Protein AF-A0A7X8LR45-F1 (afdb_monomer)

Secondary structure (DSSP, 8-state):
---------S---------------------EEEEETTEEEEHHHHHHHHHHHHHHHHHHHHHHHHHHHHHHHHTT----HHHHHHHH-

pLDDT: mean 77.92, std 22.49, range [34.16, 98.31]

Structure (mmCIF, N/CA/C/O backbone):
data_AF-A0A7X8LR45-F1
#
_entry.id   AF-A0A7X8LR45-F1
#
loop_
_atom_site.group_PDB
_atom_site.id
_atom_site.type_symbol
_atom_site.label_atom_id
_atom_site.label_alt_id
_atom_site.label_comp_id
_atom_site.label_asym_id
_atom_site.label_entity_id
_atom_site.label_seq_id
_atom_site.pdbx_PDB_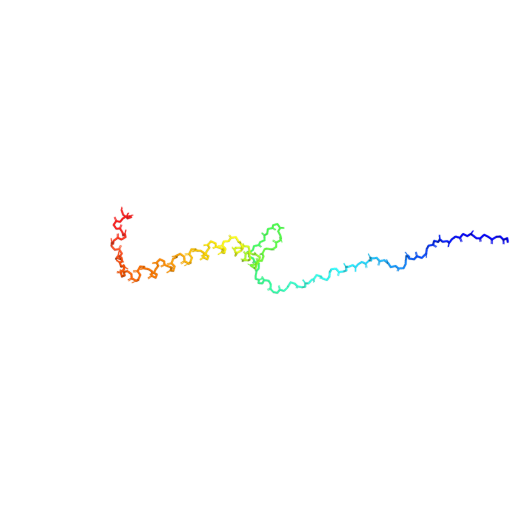ins_code
_atom_site.Cartn_x
_atom_site.Cartn_y
_atom_site.Cartn_z
_atom_site.occupancy
_atom_site.B_iso_or_equiv
_atom_site.auth_seq_id
_atom_site.auth_comp_id
_atom_site.auth_asym_id
_atom_site.auth_atom_id
_atom_site.pdbx_PDB_model_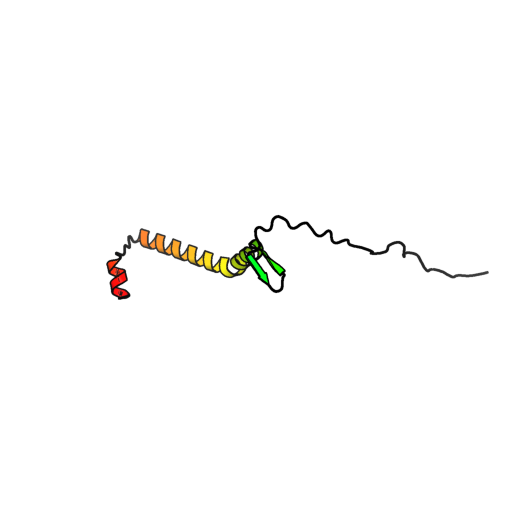num
ATOM 1 N N . MET A 1 1 ? 88.602 -0.911 -12.770 1.00 43.78 1 MET A N 1
ATOM 2 C CA . MET A 1 1 ? 88.277 -0.237 -14.048 1.00 43.78 1 MET A CA 1
ATOM 3 C C . MET A 1 1 ? 87.026 -0.884 -14.630 1.00 43.78 1 MET A C 1
ATOM 5 O O . MET A 1 1 ? 86.987 -2.105 -14.637 1.00 43.78 1 MET A O 1
ATOM 9 N N . LYS A 1 2 ? 86.086 -0.055 -15.125 1.00 43.25 2 LYS A N 1
ATOM 10 C CA . LYS A 1 2 ? 84.836 -0.367 -15.866 1.00 43.25 2 LYS A CA 1
ATOM 11 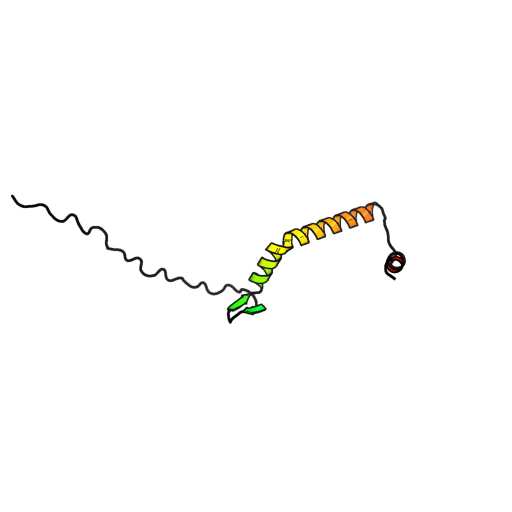C C . LYS A 1 2 ? 83.638 -0.881 -15.033 1.00 43.25 2 LYS A C 1
ATOM 13 O O . LYS A 1 2 ? 83.587 -2.044 -14.672 1.00 43.25 2 LYS A O 1
ATOM 18 N N . THR A 1 3 ? 82.795 0.045 -14.537 1.00 43.56 3 THR A N 1
ATOM 19 C CA . THR A 1 3 ? 81.489 0.525 -15.109 1.00 43.56 3 THR A CA 1
ATOM 20 C C . THR A 1 3 ? 80.329 -0.387 -14.692 1.00 43.56 3 THR A C 1
ATOM 22 O O . THR A 1 3 ? 80.236 -1.497 -15.189 1.00 43.56 3 THR A O 1
ATOM 25 N N . ILE A 1 4 ? 79.511 -0.061 -13.678 1.00 52.50 4 ILE A N 1
ATOM 26 C CA . ILE A 1 4 ? 78.395 0.918 -13.695 1.00 52.50 4 ILE A CA 1
ATOM 27 C C . ILE A 1 4 ? 77.650 0.888 -15.033 1.00 52.50 4 ILE A C 1
ATOM 29 O O . ILE A 1 4 ? 78.135 1.493 -15.980 1.00 52.50 4 ILE A O 1
ATOM 33 N N . PHE A 1 5 ? 76.505 0.201 -15.091 1.00 39.72 5 PHE A N 1
ATOM 34 C CA . PHE A 1 5 ? 75.218 0.683 -15.625 1.00 39.72 5 PHE A CA 1
ATOM 35 C C . PHE A 1 5 ? 74.187 -0.461 -15.628 1.00 39.72 5 PHE A C 1
ATOM 37 O O . PHE A 1 5 ? 74.553 -1.630 -15.684 1.00 39.72 5 PHE A O 1
ATOM 44 N N . CYS A 1 6 ? 72.907 -0.090 -15.605 1.00 34.47 6 CYS A N 1
ATOM 45 C CA . CYS A 1 6 ? 71.720 -0.948 -15.730 1.00 34.47 6 CYS A CA 1
ATOM 46 C C . CYS A 1 6 ? 71.187 -1.582 -14.434 1.00 34.47 6 CYS A C 1
ATOM 48 O O . CYS A 1 6 ? 70.823 -2.751 -14.372 1.00 34.47 6 CYS A O 1
ATOM 50 N N . ILE A 1 7 ? 70.988 -0.721 -13.432 1.00 44.19 7 ILE A N 1
ATOM 51 C CA . ILE A 1 7 ? 69.689 -0.661 -12.751 1.00 44.19 7 ILE A CA 1
ATOM 52 C C . ILE A 1 7 ? 68.657 -0.299 -13.833 1.00 44.19 7 ILE A C 1
ATOM 54 O O . ILE A 1 7 ? 68.577 0.864 -14.208 1.00 44.19 7 ILE A O 1
ATOM 58 N N . LEU A 1 8 ? 67.946 -1.275 -14.400 1.00 43.81 8 LEU A N 1
ATOM 59 C CA . LEU A 1 8 ? 66.623 -1.107 -15.018 1.00 43.81 8 LEU A CA 1
ATOM 60 C C . LEU A 1 8 ? 66.085 -2.480 -15.449 1.00 43.81 8 LEU A C 1
ATOM 62 O O . LEU A 1 8 ? 66.837 -3.293 -15.971 1.00 43.81 8 LEU A O 1
ATOM 66 N N . ALA A 1 9 ? 64.777 -2.678 -15.294 1.00 41.56 9 ALA A N 1
ATOM 67 C CA . ALA A 1 9 ? 63.997 -3.851 -15.709 1.00 41.56 9 ALA A CA 1
ATOM 68 C C . ALA A 1 9 ? 63.960 -5.043 -14.731 1.00 41.56 9 ALA A C 1
ATOM 70 O O . ALA A 1 9 ? 63.797 -6.192 -15.131 1.00 41.56 9 ALA A O 1
ATOM 71 N N . ALA A 1 10 ? 63.976 -4.763 -13.426 1.00 42.56 10 ALA A N 1
ATOM 72 C CA . ALA A 1 10 ? 63.101 -5.514 -12.532 1.00 42.56 10 ALA A CA 1
ATOM 73 C C . ALA A 1 10 ? 61.650 -5.063 -12.795 1.00 42.56 10 ALA A C 1
ATOM 75 O O . ALA A 1 10 ? 61.400 -3.867 -12.926 1.00 42.56 10 ALA A O 1
ATOM 76 N N . ALA A 1 1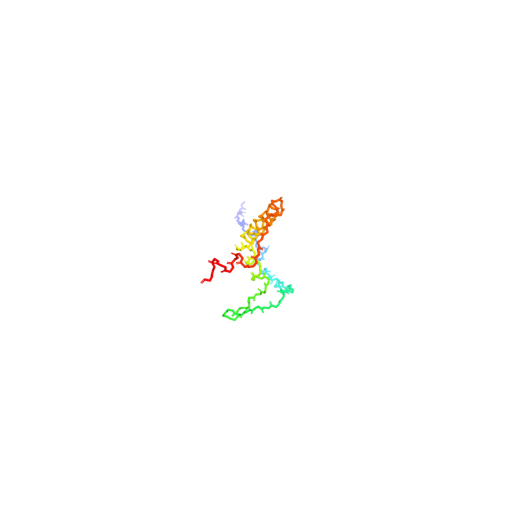1 ? 60.720 -6.017 -12.834 1.00 49.06 11 ALA A N 1
ATOM 77 C CA . ALA A 1 11 ? 59.269 -5.801 -12.795 1.00 49.06 11 ALA A CA 1
ATOM 78 C C . ALA A 1 11 ? 58.575 -5.294 -14.079 1.00 49.06 11 ALA A C 1
ATOM 80 O O . ALA A 1 11 ? 57.896 -4.275 -14.068 1.00 49.06 11 ALA A O 1
ATOM 81 N N . LEU A 1 12 ? 58.619 -6.087 -15.155 1.00 45.53 12 LEU A N 1
ATOM 82 C CA . LEU A 1 12 ? 57.528 -6.118 -16.149 1.00 45.53 12 LEU A CA 1
ATOM 83 C C . LEU A 1 12 ? 57.147 -7.560 -16.556 1.00 45.53 12 LEU A C 1
ATOM 85 O O . LEU A 1 12 ? 56.771 -7.836 -17.688 1.00 45.53 12 LEU A O 1
ATOM 89 N N . CYS A 1 13 ? 57.198 -8.494 -15.601 1.00 34.16 13 CYS A N 1
ATOM 90 C CA . CYS A 1 13 ? 56.459 -9.760 -15.663 1.00 34.16 13 CYS A CA 1
ATOM 91 C C . CYS A 1 13 ? 55.159 -9.596 -14.865 1.00 34.16 13 CYS A C 1
ATOM 93 O O . CYS A 1 13 ? 55.148 -9.930 -13.688 1.00 34.16 13 CYS A O 1
ATOM 95 N N . CYS A 1 14 ? 54.118 -9.003 -15.459 1.00 37.03 14 CYS A N 1
ATOM 96 C CA . CYS A 1 14 ? 52.700 -9.231 -15.122 1.00 37.03 14 CYS A CA 1
ATOM 97 C C . CYS A 1 14 ? 51.833 -8.220 -15.880 1.00 37.03 14 CYS A C 1
ATOM 99 O O . CYS A 1 14 ? 51.646 -7.082 -15.457 1.00 37.03 14 CYS A O 1
ATOM 101 N N . GLN A 1 15 ? 51.311 -8.645 -17.027 1.00 54.09 15 GLN A N 1
ATOM 102 C CA . GLN A 1 15 ? 50.226 -7.954 -17.715 1.00 54.09 15 GLN A CA 1
ATOM 103 C C . GLN A 1 15 ? 48.971 -7.947 -16.819 1.00 54.09 15 GLN A C 1
ATOM 105 O O . GLN A 1 15 ? 48.595 -9.015 -16.337 1.00 54.09 15 GLN A O 1
ATOM 110 N N . PRO A 1 16 ? 48.250 -6.824 -16.649 1.00 46.94 16 PRO A N 1
ATOM 111 C CA . PRO A 1 16 ? 46.870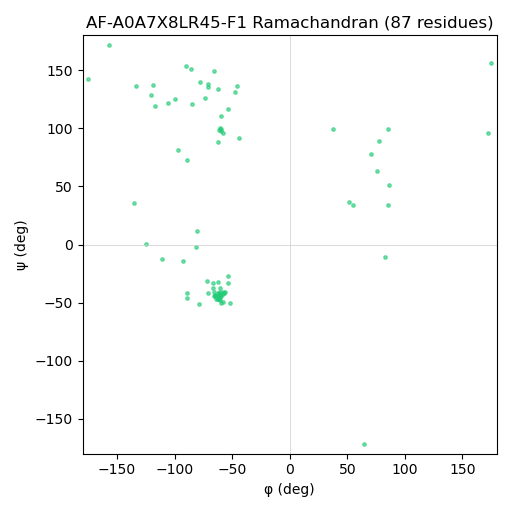 -6.855 -16.191 1.00 46.94 16 PRO A CA 1
ATOM 112 C C . PRO A 1 16 ? 45.981 -6.972 -17.435 1.00 46.94 16 PRO A C 1
ATOM 114 O O . PRO A 1 16 ? 45.378 -6.003 -17.887 1.00 46.94 16 PRO A O 1
ATOM 117 N N . SER A 1 17 ? 45.970 -8.150 -18.056 1.00 53.59 17 SER A N 1
ATOM 118 C CA . SER A 1 17 ? 45.087 -8.451 -19.183 1.00 53.59 17 SER A CA 1
ATOM 119 C C . SER A 1 17 ? 43.968 -9.360 -18.702 1.00 53.59 17 SER A C 1
ATOM 121 O O . SER A 1 17 ? 44.223 -10.471 -18.249 1.00 53.59 17 SER A O 1
ATOM 123 N N . ALA A 1 18 ? 42.741 -8.875 -18.880 1.00 44.22 18 ALA A N 1
ATOM 124 C CA . ALA A 1 18 ? 41.490 -9.611 -18.769 1.00 44.22 18 ALA A CA 1
ATOM 125 C C . ALA A 1 18 ? 41.081 -10.032 -17.347 1.00 44.22 18 ALA A C 1
ATOM 127 O O . ALA A 1 18 ? 41.070 -11.208 -16.991 1.00 44.22 18 ALA A O 1
ATOM 128 N N . PHE A 1 19 ? 40.544 -9.070 -16.587 1.00 40.78 19 PHE A N 1
ATOM 129 C CA . PHE A 1 19 ? 39.328 -9.373 -15.831 1.00 40.78 19 PHE A CA 1
ATOM 130 C C . PHE A 1 19 ? 38.245 -9.714 -16.860 1.00 40.78 19 PHE A C 1
ATOM 132 O O . PHE A 1 19 ? 37.543 -8.841 -17.365 1.00 40.78 19 PHE A O 1
ATOM 139 N N . ALA A 1 20 ? 38.164 -10.991 -17.230 1.00 43.94 20 ALA A N 1
ATOM 140 C CA . ALA A 1 20 ? 36.959 -11.538 -17.818 1.00 43.94 20 ALA A CA 1
ATOM 141 C C . ALA A 1 20 ? 35.868 -11.362 -16.760 1.00 43.94 20 ALA A C 1
ATOM 143 O O . ALA A 1 20 ? 35.823 -12.091 -15.769 1.00 43.94 20 ALA A O 1
ATOM 144 N N . ALA A 1 21 ? 35.048 -10.326 -16.936 1.00 44.78 21 ALA A N 1
ATOM 145 C CA . ALA A 1 21 ? 33.777 -10.210 -16.257 1.00 44.78 21 ALA A CA 1
ATOM 146 C C . ALA A 1 21 ? 32.984 -11.459 -16.643 1.00 44.78 21 ALA A C 1
ATOM 148 O O . ALA A 1 21 ? 32.429 -11.550 -17.735 1.00 44.78 21 ALA A O 1
ATOM 149 N N . ALA A 1 22 ? 33.032 -12.467 -15.774 1.00 44.53 22 ALA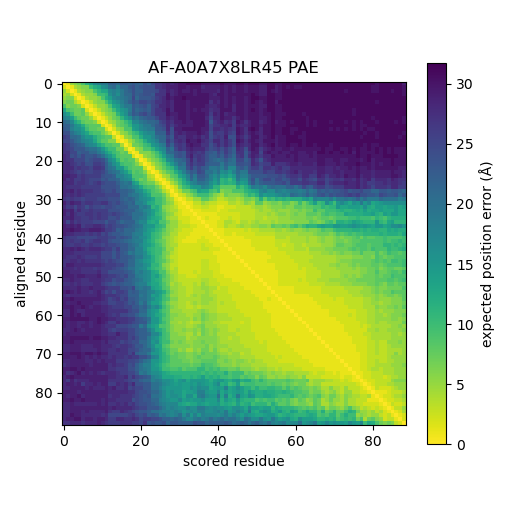 A N 1
ATOM 150 C CA . ALA A 1 22 ? 32.099 -13.566 -15.807 1.00 44.53 22 ALA A CA 1
ATOM 151 C C . ALA A 1 22 ? 30.726 -12.924 -15.622 1.00 44.53 22 ALA A C 1
ATOM 153 O O . ALA A 1 22 ? 30.363 -12.516 -14.518 1.00 44.53 22 ALA A O 1
ATOM 154 N N . GLU A 1 23 ? 30.026 -12.734 -16.736 1.00 48.66 23 GLU A N 1
ATOM 155 C CA . GLU A 1 23 ? 28.648 -12.290 -16.748 1.00 48.66 23 GLU A CA 1
ATOM 156 C C . GLU A 1 23 ? 27.863 -13.361 -16.004 1.00 48.66 23 GLU A C 1
ATOM 158 O O . GLU A 1 23 ? 27.623 -14.460 -16.508 1.00 48.66 23 GLU A O 1
ATOM 163 N N . ALA A 1 24 ? 27.600 -13.080 -14.728 1.00 52.34 24 ALA A N 1
ATOM 164 C CA . ALA A 1 24 ? 26.801 -13.934 -13.883 1.00 52.34 24 ALA A CA 1
ATOM 165 C C . ALA A 1 24 ? 25.482 -14.157 -14.619 1.00 52.34 24 ALA A C 1
ATOM 167 O O . ALA A 1 24 ? 24.753 -13.200 -14.895 1.00 52.34 24 ALA A O 1
ATOM 168 N N . ALA A 1 25 ? 25.211 -15.416 -14.975 1.00 56.62 25 ALA A N 1
ATOM 169 C CA . ALA A 1 25 ? 23.938 -15.804 -15.556 1.00 56.62 25 ALA A CA 1
ATOM 170 C C . ALA A 1 25 ? 22.825 -15.196 -14.690 1.00 56.62 25 ALA A C 1
ATOM 172 O O . ALA A 1 25 ? 22.921 -15.285 -13.459 1.00 56.62 25 ALA A O 1
ATOM 173 N N . PRO A 1 26 ? 21.822 -14.527 -15.289 1.00 56.28 26 PRO A N 1
ATOM 174 C CA . PRO A 1 26 ? 20.810 -13.839 -14.513 1.00 56.28 26 PRO A CA 1
ATOM 175 C C . PRO A 1 26 ? 20.121 -14.877 -13.631 1.00 56.28 26 PRO A C 1
ATOM 177 O O . PRO A 1 26 ? 19.420 -15.754 -14.134 1.00 56.28 26 PRO A O 1
ATOM 180 N N . ALA A 1 27 ? 20.362 -14.787 -12.318 1.00 61.50 27 ALA A N 1
ATOM 181 C CA . ALA A 1 27 ? 19.541 -15.445 -11.313 1.00 61.50 27 ALA A CA 1
ATOM 182 C C . ALA A 1 27 ? 18.085 -15.175 -11.682 1.00 61.50 27 ALA A C 1
ATOM 184 O O . ALA A 1 27 ? 17.803 -14.053 -12.084 1.00 61.50 27 ALA A O 1
ATOM 185 N N . ASP A 1 28 ? 17.211 -16.177 -11.618 1.00 66.75 28 ASP A N 1
ATOM 186 C CA . ASP A 1 28 ? 15.800 -16.091 -12.011 1.00 66.75 28 ASP A CA 1
ATOM 187 C C . ASP A 1 28 ? 15.146 -14.793 -11.484 1.00 66.75 28 ASP A C 1
ATOM 189 O O . ASP A 1 28 ? 14.711 -14.714 -10.335 1.00 66.75 28 ASP A O 1
ATOM 193 N N . ARG A 1 29 ? 15.165 -13.723 -12.300 1.00 62.38 29 ARG A N 1
ATOM 194 C CA . ARG A 1 29 ? 14.768 -12.350 -11.916 1.00 62.38 29 ARG A CA 1
ATOM 195 C C . ARG A 1 29 ? 13.246 -12.179 -11.940 1.00 62.38 29 ARG A C 1
ATOM 197 O O . ARG A 1 29 ? 12.740 -11.058 -11.890 1.00 62.38 29 ARG A O 1
ATOM 204 N N . GLY A 1 30 ? 12.511 -13.287 -12.044 1.00 71.00 30 GLY A N 1
ATOM 205 C CA . GLY A 1 30 ? 11.108 -13.284 -12.422 1.00 71.00 30 GLY A CA 1
ATOM 206 C C . GLY A 1 30 ? 10.900 -12.771 -13.851 1.00 71.00 30 GLY A C 1
ATOM 207 O O . GLY A 1 30 ? 11.838 -12.556 -14.624 1.00 71.00 30 GLY A O 1
ATOM 208 N N . GLY A 1 31 ? 9.633 -12.574 -14.220 1.00 86.38 31 GLY A N 1
ATOM 209 C CA . GLY A 1 31 ? 9.270 -12.004 -15.516 1.00 86.38 31 GLY A CA 1
ATOM 210 C C . GLY A 1 31 ? 9.714 -10.542 -15.659 1.00 86.38 31 GLY A C 1
ATOM 211 O O . GLY A 1 31 ? 9.749 -9.782 -14.689 1.00 86.38 31 GLY A O 1
ATOM 212 N N . TRP A 1 32 ? 10.021 -10.121 -16.889 1.00 87.81 32 TRP A N 1
ATOM 213 C CA . TRP A 1 32 ? 10.171 -8.699 -17.206 1.00 87.81 32 TRP A CA 1
ATOM 214 C C . TRP A 1 32 ? 8.789 -8.053 -17.357 1.00 87.81 32 TRP A C 1
ATOM 216 O O . TRP A 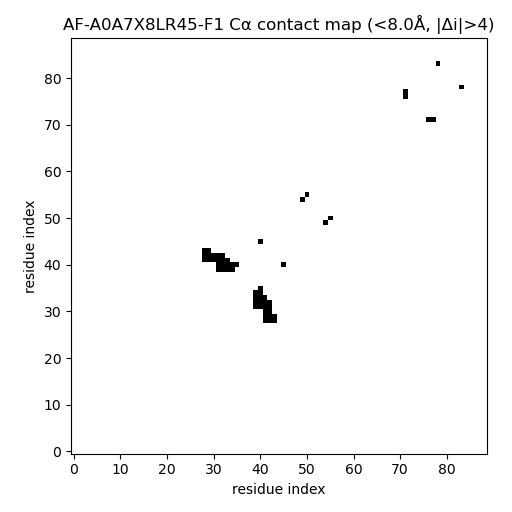1 32 ? 7.873 -8.655 -17.915 1.00 87.81 32 TRP A O 1
ATOM 226 N N . VAL A 1 33 ? 8.632 -6.835 -16.838 1.00 91.62 33 VAL A N 1
ATOM 227 C CA . VAL A 1 33 ? 7.344 -6.117 -16.819 1.00 91.62 33 VAL A CA 1
ATOM 228 C C . VAL A 1 33 ? 7.166 -5.296 -18.092 1.00 91.62 33 VAL A C 1
ATOM 230 O O . VAL A 1 33 ? 6.083 -5.260 -18.670 1.00 91.62 33 VAL A O 1
ATOM 233 N N . LEU A 1 34 ? 8.232 -4.628 -18.539 1.00 93.94 34 LEU A N 1
ATOM 234 C CA . LEU A 1 34 ? 8.239 -3.812 -19.753 1.00 93.94 34 LEU A CA 1
ATOM 235 C C . LEU A 1 34 ? 9.660 -3.653 -20.308 1.00 93.94 34 LEU A C 1
ATOM 237 O O . LEU A 1 34 ? 10.631 -4.031 -19.656 1.00 93.94 34 LEU A O 1
ATOM 241 N N . LYS A 1 35 ? 9.792 -3.080 -21.509 1.00 95.12 35 LYS A N 1
ATOM 242 C CA . LYS A 1 35 ? 11.083 -2.688 -22.095 1.00 95.12 35 LYS A CA 1
ATOM 243 C C . LYS A 1 35 ? 11.124 -1.182 -22.331 1.00 95.12 35 LYS A C 1
ATOM 245 O O . LYS A 1 35 ? 10.172 -0.627 -22.869 1.00 95.12 35 LYS A O 1
ATOM 250 N N . VAL A 1 36 ? 12.247 -0.546 -22.008 1.00 94.75 36 VAL A N 1
ATOM 251 C CA . VAL A 1 36 ? 12.534 0.859 -22.337 1.00 94.75 36 VAL A CA 1
ATOM 252 C C . VAL A 1 36 ? 13.745 0.886 -23.259 1.00 94.75 36 VAL A C 1
ATOM 254 O O . VAL A 1 36 ? 14.811 0.404 -22.886 1.00 94.75 36 VAL A O 1
ATOM 257 N N . ASN A 1 37 ? 13.590 1.403 -24.481 1.00 96.12 37 ASN A N 1
ATOM 258 C CA . ASN A 1 37 ? 14.657 1.439 -25.497 1.00 96.12 37 ASN A CA 1
ATOM 259 C C . ASN A 1 37 ? 15.326 0.070 -25.740 1.00 96.12 37 ASN A C 1
ATOM 261 O O . ASN A 1 37 ? 16.535 -0.026 -25.921 1.00 96.12 37 ASN A O 1
ATOM 265 N N . GLY A 1 38 ? 14.540 -1.009 -25.693 1.00 93.25 38 GLY A N 1
ATOM 266 C CA . GLY A 1 38 ? 15.033 -2.381 -25.854 1.00 93.25 38 GLY A CA 1
ATOM 267 C C . GLY A 1 38 ? 15.615 -3.017 -24.587 1.00 93.25 38 GLY A C 1
ATOM 268 O O . GLY A 1 38 ? 15.784 -4.235 -24.569 1.00 93.25 38 GLY A O 1
ATOM 269 N N . SER A 1 39 ? 15.837 -2.250 -23.516 1.00 93.50 39 SER A N 1
ATOM 270 C CA . SER A 1 39 ? 16.291 -2.775 -22.226 1.00 93.50 39 SER A CA 1
ATOM 271 C C . SER A 1 39 ? 15.102 -3.271 -21.388 1.00 93.50 39 SER A C 1
ATOM 273 O O . SER A 1 39 ? 14.184 -2.483 -21.138 1.00 93.50 39 SER A O 1
ATOM 275 N N . PRO A 1 40 ? 15.056 -4.553 -20.978 1.00 93.81 40 PRO A N 1
ATOM 276 C CA . PRO A 1 40 ? 13.997 -5.067 -20.115 1.00 93.81 40 PRO A CA 1
ATOM 277 C C . PRO A 1 40 ? 14.128 -4.523 -18.691 1.00 93.81 40 PRO A C 1
ATOM 279 O O . PRO A 1 40 ? 15.214 -4.528 -18.121 1.00 93.81 40 PRO A O 1
ATOM 282 N N . ILE A 1 41 ? 13.001 -4.100 -18.120 1.00 94.12 41 ILE A N 1
ATOM 283 C CA . ILE A 1 41 ? 12.858 -3.798 -16.695 1.00 94.12 41 ILE A CA 1
ATOM 284 C C . ILE A 1 41 ? 12.205 -5.002 -16.023 1.00 94.12 41 ILE A C 1
ATOM 286 O O . ILE A 1 41 ? 11.127 -5.449 -16.437 1.00 94.12 41 ILE A O 1
ATOM 290 N N . TYR A 1 42 ? 12.855 -5.520 -14.988 1.00 94.69 42 TYR A N 1
ATOM 291 C CA . TYR A 1 42 ? 12.428 -6.731 -14.296 1.00 94.69 42 TYR A CA 1
ATOM 292 C C . TYR A 1 42 ? 11.478 -6.432 -13.133 1.00 94.69 42 TYR A C 1
ATOM 294 O O . TYR A 1 42 ? 11.474 -5.344 -12.550 1.00 94.69 42 TYR A O 1
ATOM 302 N N . GLN A 1 43 ? 10.624 -7.400 -12.799 1.00 93.19 43 GLN A N 1
ATOM 303 C CA . GLN A 1 43 ? 9.629 -7.248 -11.736 1.00 93.19 43 GLN A CA 1
ATOM 304 C C . GLN A 1 43 ? 10.264 -6.962 -10.369 1.00 93.19 43 GLN A C 1
ATOM 306 O O . GLN A 1 43 ? 9.736 -6.171 -9.581 1.00 93.19 43 GLN A O 1
ATOM 311 N N . ASP A 1 44 ? 11.399 -7.589 -10.083 1.00 93.19 44 ASP A N 1
ATOM 312 C CA . ASP A 1 44 ? 12.143 -7.421 -8.840 1.00 93.19 44 ASP A CA 1
ATOM 313 C C . ASP A 1 44 ? 12.727 -6.002 -8.708 1.00 93.19 44 ASP A C 1
ATOM 315 O O . ASP A 1 44 ? 12.697 -5.418 -7.624 1.00 93.19 44 ASP A O 1
ATOM 319 N N . GLU A 1 45 ? 13.192 -5.409 -9.809 1.00 92.38 45 GLU A N 1
ATOM 320 C CA . GLU A 1 45 ? 13.679 -4.027 -9.877 1.00 92.38 45 GLU A CA 1
ATOM 321 C C . GLU A 1 45 ? 12.570 -3.028 -9.544 1.00 92.38 45 GLU A C 1
ATOM 323 O O . GLU A 1 45 ? 12.761 -2.146 -8.699 1.00 92.38 45 GLU A O 1
ATOM 328 N N . VAL A 1 46 ? 11.391 -3.204 -10.147 1.00 93.25 46 VAL A N 1
ATOM 329 C CA . VAL A 1 46 ? 10.215 -2.370 -9.862 1.00 93.25 46 VAL A CA 1
ATOM 330 C C . VAL A 1 46 ? 9.796 -2.531 -8.405 1.00 93.25 46 VAL A C 1
ATOM 332 O O . VAL A 1 46 ? 9.601 -1.538 -7.706 1.00 93.25 46 VAL A O 1
ATOM 335 N N . SER A 1 47 ? 9.718 -3.769 -7.917 1.00 93.12 47 SER A N 1
ATOM 336 C CA . SER A 1 47 ? 9.292 -4.066 -6.547 1.00 93.12 47 SER A CA 1
ATOM 337 C C . SER A 1 47 ? 10.232 -3.442 -5.516 1.00 93.12 47 SER A C 1
ATOM 339 O O . SER A 1 47 ? 9.774 -2.763 -4.597 1.00 93.12 47 SER A O 1
ATOM 341 N N . ARG A 1 48 ? 11.553 -3.593 -5.688 1.00 94.50 48 ARG A N 1
ATOM 342 C CA . ARG A 1 48 ? 12.553 -2.948 -4.822 1.00 94.50 48 ARG A CA 1
ATOM 343 C C . ARG A 1 48 ? 12.402 -1.432 -4.822 1.00 94.50 48 ARG A C 1
ATOM 345 O O . ARG A 1 48 ? 12.479 -0.810 -3.763 1.00 94.50 48 ARG A O 1
ATOM 352 N N . ARG A 1 49 ? 12.174 -0.831 -5.993 1.00 95.06 49 ARG A N 1
ATOM 353 C CA . ARG A 1 49 ? 12.001 0.619 -6.099 1.00 95.06 49 ARG A CA 1
ATOM 354 C C . ARG A 1 49 ? 10.734 1.088 -5.389 1.00 95.06 49 ARG A C 1
ATOM 356 O O . ARG A 1 49 ? 10.808 2.060 -4.647 1.00 95.06 49 ARG A O 1
ATOM 363 N N . LEU A 1 50 ? 9.612 0.390 -5.564 1.00 95.75 50 LEU A N 1
ATOM 364 C CA . LEU A 1 50 ? 8.353 0.710 -4.889 1.00 95.75 50 LEU A CA 1
ATOM 365 C C . LEU A 1 50 ? 8.490 0.619 -3.368 1.00 95.75 50 LEU A C 1
ATOM 367 O O . LEU A 1 50 ? 8.125 1.566 -2.676 1.00 95.75 50 LEU A O 1
ATOM 371 N N . TRP A 1 51 ? 9.085 -0.459 -2.852 1.00 95.88 51 TRP A N 1
ATOM 372 C CA . TRP A 1 51 ? 9.344 -0.602 -1.417 1.00 95.88 51 TRP A CA 1
ATOM 373 C C . TRP A 1 51 ? 10.259 0.495 -0.876 1.00 95.88 51 TRP A C 1
ATOM 375 O O . TRP A 1 51 ? 10.001 1.032 0.196 1.00 95.88 51 TRP A O 1
ATOM 385 N N . SER A 1 52 ? 11.298 0.870 -1.622 1.00 95.75 52 SER A N 1
ATOM 386 C CA . SER A 1 52 ? 12.210 1.939 -1.213 1.00 95.75 52 SER A CA 1
ATOM 387 C C . SER A 1 52 ? 11.550 3.317 -1.181 1.00 95.75 52 SER A C 1
ATOM 389 O O . SER A 1 52 ? 11.969 4.147 -0.380 1.00 95.75 52 SER A O 1
ATOM 391 N N . VAL A 1 53 ? 10.595 3.589 -2.073 1.00 97.06 53 VAL A N 1
ATOM 392 C CA . VAL A 1 53 ? 9.972 4.916 -2.196 1.00 97.06 53 VAL A CA 1
ATOM 393 C C . VAL A 1 53 ? 8.754 5.041 -1.283 1.00 97.06 53 VAL A C 1
ATOM 395 O O . VAL A 1 53 ? 8.640 6.028 -0.568 1.00 97.06 53 VAL A O 1
ATOM 398 N N . TYR A 1 54 ? 7.874 4.040 -1.275 1.00 96.69 54 TYR A N 1
ATOM 399 C CA . TYR A 1 54 ? 6.566 4.111 -0.612 1.00 96.69 54 TYR A CA 1
ATOM 400 C C . TYR A 1 54 ? 6.452 3.221 0.625 1.00 96.69 54 TYR A C 1
ATOM 402 O O . TYR A 1 54 ? 5.508 3.368 1.394 1.00 96.69 54 TYR A O 1
ATOM 410 N N . GLY A 1 55 ? 7.397 2.302 0.848 1.00 96.62 55 GLY A N 1
ATOM 411 C CA . GLY A 1 55 ? 7.362 1.382 1.986 1.00 96.62 55 GLY A CA 1
ATOM 412 C C . GLY A 1 55 ? 7.161 2.084 3.334 1.00 96.62 55 GLY A C 1
ATOM 413 O O . GLY A 1 55 ? 6.241 1.699 4.053 1.00 96.62 55 GLY A O 1
ATOM 414 N N . PRO A 1 56 ? 7.945 3.127 3.674 1.00 96.44 56 PRO A N 1
ATOM 415 C CA . PRO A 1 56 ? 7.778 3.843 4.938 1.00 96.44 56 PRO A CA 1
ATOM 416 C C . PRO A 1 56 ? 6.388 4.471 5.108 1.00 96.44 56 PRO A C 1
ATOM 418 O O . PRO A 1 56 ? 5.774 4.318 6.158 1.00 96.44 56 PRO A O 1
ATOM 421 N N . GLU A 1 57 ? 5.867 5.124 4.067 1.00 97.44 57 GLU A N 1
ATOM 422 C CA . GLU A 1 57 ? 4.545 5.768 4.089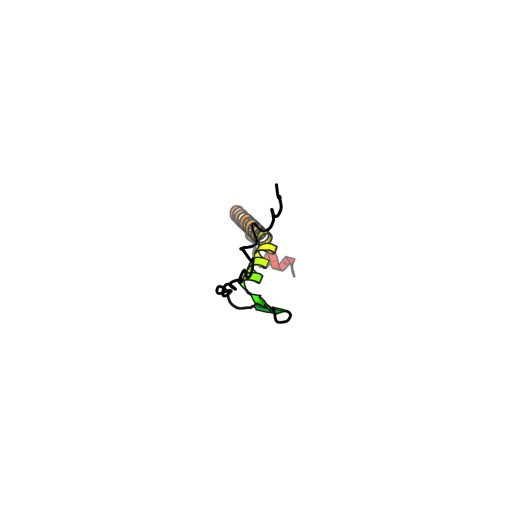 1.00 97.44 57 GLU A CA 1
ATOM 423 C C . GLU A 1 57 ? 3.418 4.741 4.250 1.00 97.44 57 GLU A C 1
ATOM 425 O O . GLU A 1 57 ? 2.514 4.905 5.070 1.00 97.44 57 GLU A O 1
ATOM 430 N N . VAL A 1 58 ? 3.506 3.632 3.513 1.00 96.94 58 VAL A N 1
ATOM 431 C CA . VAL A 1 58 ? 2.539 2.538 3.608 1.00 96.94 58 VAL A CA 1
ATOM 432 C C . VAL A 1 58 ? 2.551 1.940 5.015 1.00 96.94 58 VAL A C 1
ATOM 434 O O . VAL A 1 58 ? 1.488 1.746 5.602 1.00 96.94 58 VAL A O 1
ATOM 437 N N . VAL A 1 59 ? 3.728 1.700 5.600 1.00 97.81 59 VAL A N 1
ATOM 438 C CA . VAL A 1 59 ? 3.839 1.187 6.974 1.00 97.81 59 VAL A CA 1
ATOM 439 C C . VAL A 1 59 ? 3.211 2.153 7.982 1.00 97.81 59 VAL A C 1
ATOM 441 O O . VAL A 1 59 ? 2.428 1.714 8.824 1.00 97.81 59 VAL A O 1
ATOM 444 N N . GLU A 1 60 ? 3.485 3.451 7.871 1.00 97.88 60 GLU A N 1
ATOM 445 C CA . GLU A 1 60 ? 2.915 4.468 8.762 1.00 97.88 60 GLU A CA 1
ATOM 446 C C . GLU A 1 60 ? 1.380 4.504 8.683 1.00 97.88 60 GLU A C 1
ATOM 448 O O . GLU A 1 60 ? 0.693 4.520 9.710 1.00 97.88 60 GLU A O 1
ATOM 453 N N . SER A 1 61 ? 0.823 4.441 7.468 1.00 97.94 61 SER A N 1
ATOM 454 C CA . SER A 1 61 ? -0.630 4.400 7.270 1.00 97.94 61 SER A CA 1
ATOM 455 C C . SER A 1 61 ? -1.267 3.158 7.901 1.00 97.94 61 SER A C 1
ATOM 457 O O . SER A 1 61 ? -2.287 3.271 8.584 1.00 97.94 61 SER A O 1
ATOM 459 N N . PHE A 1 62 ? -0.629 1.988 7.772 1.00 97.94 62 PHE A N 1
ATOM 460 C CA . PHE A 1 62 ? -1.092 0.762 8.416 1.00 97.94 62 PHE A CA 1
ATOM 461 C C . PHE A 1 62 ? -1.079 0.879 9.937 1.00 97.94 62 PHE A C 1
ATOM 463 O O . PHE A 1 62 ? -2.049 0.487 10.586 1.00 97.94 62 PHE A O 1
ATOM 470 N N . ILE A 1 63 ? 0.002 1.407 10.515 1.00 98.25 63 ILE A N 1
ATOM 471 C CA . ILE A 1 63 ? 0.112 1.596 11.965 1.00 98.25 63 ILE A CA 1
ATOM 472 C C . ILE A 1 63 ? -1.003 2.522 12.450 1.00 98.25 63 ILE A C 1
ATOM 474 O O . ILE A 1 63 ? -1.753 2.164 13.361 1.00 98.25 63 ILE A O 1
ATOM 478 N N . THR A 1 64 ? -1.157 3.671 11.795 1.00 98.31 64 THR A N 1
ATOM 479 C CA . THR A 1 64 ? -2.171 4.672 12.135 1.00 98.31 64 THR A CA 1
ATOM 480 C C . THR A 1 64 ? -3.577 4.082 12.083 1.00 98.31 64 THR A C 1
ATOM 482 O O . THR A 1 64 ? -4.340 4.197 13.044 1.00 98.31 64 THR A O 1
ATOM 485 N N . GLU A 1 65 ? -3.921 3.386 10.997 1.00 98.06 65 GLU A N 1
ATOM 486 C CA . GLU A 1 65 ? -5.234 2.762 10.843 1.00 98.06 65 GLU A CA 1
ATOM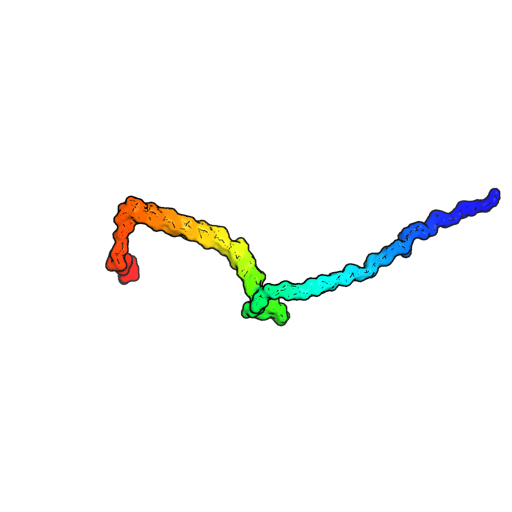 487 C C . GLU A 1 65 ? -5.489 1.709 11.931 1.00 98.06 65 GLU A C 1
ATOM 489 O O . GLU A 1 65 ? -6.582 1.644 12.503 1.00 98.06 65 GLU A O 1
ATOM 494 N N . LYS A 1 66 ? -4.485 0.887 12.255 1.00 98.19 66 LYS A N 1
ATOM 495 C CA . LYS A 1 66 ? -4.614 -0.143 13.291 1.00 98.19 66 LYS A CA 1
ATOM 496 C C . LYS A 1 66 ? -4.851 0.469 14.666 1.00 98.19 66 LYS A C 1
ATOM 498 O O . LYS A 1 66 ? -5.772 0.021 15.349 1.00 98.19 66 LYS A O 1
ATOM 503 N N . LEU A 1 67 ? -4.082 1.489 15.044 1.00 98.25 67 LEU A N 1
ATOM 504 C CA . LEU A 1 67 ? -4.254 2.185 16.320 1.00 98.25 67 LEU A CA 1
ATOM 505 C C . LEU A 1 67 ? -5.635 2.837 16.414 1.00 98.25 67 LEU A C 1
ATOM 507 O O . LEU A 1 67 ? -6.339 2.654 17.407 1.00 98.25 67 LEU A O 1
ATOM 511 N N . LEU A 1 68 ? -6.071 3.518 15.351 1.00 97.56 68 LEU A N 1
ATOM 512 C CA . LEU A 1 68 ? -7.384 4.156 15.310 1.00 97.56 68 LEU A CA 1
ATOM 513 C C . LEU A 1 68 ? -8.516 3.135 15.487 1.00 97.56 68 LEU A C 1
ATOM 515 O O . LEU A 1 68 ? -9.445 3.358 16.263 1.00 97.56 68 LEU A O 1
ATOM 519 N N . ARG A 1 69 ? -8.433 1.986 14.806 1.00 96.31 69 ARG A N 1
ATOM 520 C CA . ARG A 1 69 ? -9.432 0.913 14.926 1.00 96.31 69 ARG A CA 1
ATOM 521 C C . ARG A 1 69 ? -9.449 0.284 16.316 1.00 96.31 69 ARG A C 1
ATOM 523 O O . ARG A 1 69 ? -10.529 0.003 16.832 1.00 96.31 69 ARG A O 1
ATOM 530 N N . GLN A 1 70 ? -8.282 0.059 16.918 1.00 97.62 70 GLN A N 1
ATOM 531 C CA . GLN A 1 70 ? -8.178 -0.469 18.280 1.00 97.62 70 GLN A CA 1
ATOM 532 C C . GLN A 1 70 ? -8.827 0.478 19.290 1.00 97.62 70 GLN A C 1
ATOM 534 O O . GLN A 1 70 ? -9.597 0.042 20.147 1.00 97.62 70 GLN A O 1
ATOM 539 N N . GLU A 1 71 ? -8.577 1.775 19.148 1.00 97.69 71 GLU A N 1
ATOM 540 C CA . GLU A 1 71 ? -9.121 2.785 20.044 1.00 97.69 71 GLU A CA 1
ATOM 541 C C . GLU A 1 71 ? -10.632 2.977 19.855 1.00 97.69 71 GLU A C 1
ATOM 543 O O . GLU A 1 71 ? -11.383 3.014 20.830 1.00 97.69 71 GLU A O 1
ATOM 548 N N . ALA A 1 72 ? -11.114 2.987 18.610 1.00 96.56 72 ALA A N 1
ATOM 549 C CA . ALA A 1 72 ? -12.545 3.005 18.319 1.00 96.56 72 ALA A CA 1
ATOM 550 C C . ALA A 1 72 ? -13.266 1.795 18.937 1.00 96.56 72 ALA A C 1
ATOM 552 O O . ALA A 1 72 ? -14.341 1.947 19.522 1.00 96.56 72 ALA A O 1
ATOM 553 N N . ALA A 1 73 ? -12.655 0.606 18.873 1.00 96.12 73 ALA A N 1
ATOM 554 C CA . ALA A 1 73 ? -13.188 -0.594 19.509 1.00 96.12 73 ALA A CA 1
ATOM 555 C C . ALA A 1 73 ? -13.208 -0.475 21.042 1.00 96.12 73 ALA A C 1
ATOM 557 O O . ALA A 1 73 ? -14.221 -0.797 21.666 1.00 96.12 73 ALA A O 1
ATOM 558 N N . ARG A 1 74 ? -12.133 0.048 21.653 1.00 97.56 74 ARG A N 1
ATOM 559 C CA . ARG A 1 74 ? -12.055 0.316 23.101 1.00 97.56 74 ARG A CA 1
ATOM 560 C C . ARG A 1 74 ? -13.173 1.253 23.563 1.00 97.56 74 ARG A C 1
ATOM 562 O O . ARG A 1 74 ? -13.786 1.020 24.603 1.00 97.56 74 ARG A O 1
ATOM 569 N N . LEU A 1 75 ? -13.455 2.284 22.770 1.00 97.81 75 LEU A N 1
ATOM 570 C CA . LEU A 1 75 ? -14.502 3.274 23.019 1.00 97.81 75 LEU A CA 1
ATOM 571 C C . LEU A 1 75 ? -15.905 2.808 22.594 1.00 97.81 75 LEU A C 1
ATOM 573 O O . LEU A 1 75 ? -16.873 3.534 22.809 1.00 97.81 75 LEU A O 1
ATOM 577 N N . LYS A 1 76 ? -16.032 1.602 22.021 1.00 96.56 76 LYS A N 1
ATOM 578 C CA . LYS A 1 76 ? -17.286 1.043 21.486 1.00 96.56 76 LYS A CA 1
ATOM 579 C C . LYS A 1 76 ? -17.957 1.955 20.450 1.00 96.56 76 LYS A C 1
ATOM 581 O O . LYS A 1 76 ? -19.182 2.003 20.356 1.00 96.56 76 LYS A O 1
ATOM 586 N N . ILE A 1 77 ? -17.157 2.673 19.667 1.00 92.81 77 ILE A N 1
ATOM 587 C CA . ILE A 1 77 ? -17.645 3.526 18.585 1.00 92.81 77 ILE A CA 1
ATOM 588 C C . ILE A 1 77 ? -18.105 2.625 17.435 1.00 92.81 77 ILE A C 1
ATOM 590 O O . ILE A 1 77 ? -17.355 1.778 16.952 1.00 92.81 77 ILE A O 1
ATOM 594 N N . SER A 1 78 ? -19.348 2.811 16.994 1.00 89.00 78 SER A N 1
ATOM 595 C CA . SER A 1 78 ? -19.943 2.099 15.864 1.00 89.00 78 SER A CA 1
ATOM 596 C C . SER A 1 78 ? -20.652 3.100 14.961 1.00 89.00 78 SER A C 1
ATOM 598 O O . SER A 1 78 ? -21.341 3.993 15.451 1.00 89.00 78 SER A O 1
ATOM 600 N N . VAL A 1 79 ? -20.464 2.956 13.652 1.00 88.56 79 VAL A N 1
ATOM 601 C CA . VAL A 1 79 ? -21.035 3.838 12.630 1.00 88.56 79 VAL A CA 1
ATOM 602 C C . VAL A 1 79 ? -21.900 2.986 11.714 1.00 88.56 79 VAL A C 1
ATOM 604 O O . VAL A 1 79 ? -21.444 1.948 11.226 1.00 88.56 79 VAL A O 1
ATOM 607 N N . LYS A 1 80 ? -23.150 3.395 11.483 1.00 91.44 80 LYS A N 1
ATOM 608 C CA . LYS A 1 80 ? -24.017 2.727 10.508 1.00 91.44 80 LYS A CA 1
ATOM 609 C C . LYS A 1 80 ? -23.761 3.318 9.120 1.00 91.44 80 LYS A C 1
ATOM 611 O O . LYS A 1 80 ? -23.471 4.506 9.017 1.00 91.44 80 LYS A O 1
ATOM 616 N N . PRO A 1 81 ? -23.947 2.553 8.030 1.00 85.00 81 PRO A N 1
ATOM 617 C CA . PRO A 1 81 ? -23.792 3.082 6.670 1.00 85.00 81 PRO A CA 1
ATOM 618 C C . PRO A 1 81 ? -24.630 4.345 6.400 1.00 85.00 81 PRO A C 1
ATOM 620 O O . PRO A 1 81 ? -24.192 5.256 5.707 1.00 85.00 81 PRO A O 1
ATOM 623 N N . GLN A 1 82 ? -25.810 4.431 7.020 1.00 89.25 82 GLN A N 1
ATOM 624 C CA . GLN A 1 82 ? -26.719 5.581 6.937 1.00 89.25 82 GLN A CA 1
ATOM 625 C C . GLN A 1 82 ? -26.105 6.878 7.492 1.00 89.25 82 GLN A C 1
ATOM 627 O O . GLN A 1 82 ? -26.417 7.958 6.997 1.00 89.25 82 GLN A O 1
ATOM 632 N N . ASP A 1 83 ? -25.231 6.779 8.500 1.00 84.62 83 ASP A N 1
ATOM 633 C CA . ASP A 1 83 ? -24.577 7.938 9.113 1.00 84.62 83 ASP A CA 1
ATOM 634 C C . ASP A 1 83 ? -23.531 8.556 8.176 1.00 84.62 83 ASP A C 1
ATOM 636 O O . ASP A 1 83 ? -23.321 9.768 8.212 1.00 84.62 83 ASP A O 1
ATOM 640 N N . VAL A 1 84 ? -22.903 7.723 7.336 1.00 88.31 84 VAL A N 1
ATOM 641 C CA . VAL A 1 84 ? -21.891 8.133 6.354 1.00 88.31 84 VAL A CA 1
ATOM 642 C C . VAL A 1 84 ? -22.556 8.744 5.126 1.00 88.31 84 VAL A C 1
ATOM 644 O O . VAL A 1 84 ? -22.208 9.861 4.762 1.00 88.31 84 VAL A O 1
ATOM 647 N N . ASN A 1 85 ? -23.542 8.067 4.527 1.00 86.94 85 ASN A N 1
ATOM 648 C CA . ASN A 1 85 ? -24.188 8.533 3.291 1.00 86.94 85 ASN A CA 1
ATOM 649 C C . ASN A 1 85 ? -24.778 9.943 3.440 1.00 86.94 85 ASN A C 1
ATOM 651 O O . ASN A 1 85 ? -24.546 10.798 2.597 1.00 86.94 85 ASN A O 1
ATOM 655 N N . ARG A 1 86 ? -25.403 10.239 4.589 1.00 84.62 86 ARG A N 1
ATOM 656 C CA . ARG A 1 86 ? -25.945 11.572 4.906 1.00 84.62 86 ARG A CA 1
ATOM 657 C C . ARG A 1 86 ? -24.934 12.722 4.759 1.00 84.62 86 ARG A C 1
ATOM 659 O O . ARG A 1 86 ? -25.354 13.860 4.602 1.00 84.62 86 ARG A O 1
ATOM 666 N N . LEU A 1 87 ? -23.633 12.467 4.909 1.00 78.88 87 LEU A N 1
ATOM 667 C CA . LEU A 1 87 ? -22.595 13.504 4.852 1.00 78.88 87 LEU A CA 1
ATOM 668 C C . LEU A 1 87 ? -21.998 13.701 3.453 1.00 78.88 87 LEU A C 1
ATOM 670 O O . LEU A 1 87 ? -21.290 14.686 3.250 1.00 78.88 87 LEU A O 1
ATOM 674 N N . TYR A 1 88 ? -22.235 12.770 2.528 1.00 77.44 88 TYR A N 1
ATOM 675 C CA . TYR A 1 88 ? -21.610 12.754 1.202 1.00 77.44 88 TYR A CA 1
ATOM 676 C C . TYR A 1 88 ? -22.622 12.706 0.039 1.00 77.44 88 TYR A C 1
ATOM 678 O O . TYR A 1 88 ? -22.185 12.700 -1.112 1.00 77.44 88 TYR A O 1
ATOM 686 N N . ASP A 1 89 ? -23.927 12.697 0.341 1.00 59.88 89 ASP A N 1
ATOM 687 C CA . ASP A 1 89 ? -25.044 12.964 -0.584 1.00 59.88 89 ASP A CA 1
ATOM 688 C C . ASP A 1 89 ? -25.382 14.469 -0.617 1.00 59.88 89 ASP A C 1
ATOM 690 O O . ASP A 1 89 ? -25.661 14.992 -1.722 1.00 59.88 89 ASP A O 1
#

Foldseek 3Di:
DDDDDDPDDDDPPDDPPDPPPPPPDDDCLDDFPDDDPNRTHGPNNVVVVCCVPCVVVVVVVVVVVVVVVVVCVVVVPDDDPVNVVVVVD

Solvent-accessible surface area (backbone atoms only — not comparable to full-atom values): 5959 Å² total; per-residue (Å²): 137,85,78,92,84,76,95,74,82,81,85,84,89,74,83,93,73,73,88,71,76,75,75,70,74,80,67,90,54,68,62,65,75,50,66,59,96,83,46,72,41,38,44,54,60,54,49,53,50,48,47,72,71,44,38,68,61,55,50,51,52,52,52,51,52,50,53,53,52,53,50,35,56,74,69,66,65,81,82,57,72,70,68,54,49,74,76,78,113

Sequence (89 aa):
MKTIFCILAAALCCQPSAFAAAEAAPADRGGWVLKVNGSPIYQDEVSRRLWSVYGPEVVESFITEKLLRQEAARLKISVKPQDVNRLYD

Radius of gyration: 33.2 Å; Cα contacts (8 Å, |Δi|>4): 28; chains: 1; bounding box: 115×30×49 Å

Mean predicted aligned error: 15.4 Å

Nearest PDB structures (foldseek):
  6vj6-assembly1_A  TM=7.701E-01  e=7.431E-01  Bacillus cereus ATCC 14579
  4wo7-assembly1_B  TM=6.483E-01  e=7.975E-01  Bacillus subtilis subsp. subtilis str. 168
  7l75-assembly1_B  TM=4.548E-01  e=1.403E+00  Streptococcus mutans